Protein AF-A0A959TSQ8-F1 (afdb_monomer_lite)

Secondary structure (DSSP, 8-state):
-EEEEEE--EETTTEEEEEEEEEEE--S-TT--SS-EEEEEEEEEEEEEETTTEEEEEEEEEEEEEE--B-TTT--BS-TTS-SS-SEEEEETTEEEEEEEEEEEEEEE--

pLDDT: mean 85.17, std 13.21, range [53.22, 98.0]

Structure (mmCIF, N/CA/C/O backbone):
data_AF-A0A959TSQ8-F1
#
_entry.id   AF-A0A959TSQ8-F1
#
loop_
_atom_site.group_PDB
_atom_site.id
_atom_site.type_symbol
_atom_site.label_atom_id
_atom_site.label_alt_id
_atom_site.label_comp_id
_atom_site.label_asym_id
_atom_site.label_entity_id
_atom_site.label_seq_id
_atom_site.pdbx_PDB_ins_code
_atom_site.Cartn_x
_atom_site.Cartn_y
_atom_site.Cartn_z
_atom_site.occupancy
_atom_site.B_iso_or_equiv
_atom_site.auth_seq_id
_atom_site.auth_comp_id
_atom_site.auth_asym_id
_atom_site.auth_atom_id
_atom_site.pdbx_PDB_model_num
ATOM 1 N N . PHE A 1 1 ? 4.272 12.169 -8.633 1.00 74.12 1 PHE A N 1
ATOM 2 C CA . PHE A 1 1 ? 2.919 12.655 -8.258 1.00 74.12 1 PHE A CA 1
ATOM 3 C C . PHE A 1 1 ? 2.052 11.472 -7.853 1.00 74.12 1 PHE A C 1
ATOM 5 O O . PHE A 1 1 ? 2.143 10.453 -8.525 1.00 74.12 1 PHE A O 1
ATOM 12 N N . ARG A 1 2 ? 1.235 11.576 -6.791 1.00 85.00 2 ARG A N 1
ATOM 13 C CA . ARG A 1 2 ? 0.340 10.492 -6.340 1.00 85.00 2 ARG A CA 1
ATOM 14 C C . ARG A 1 2 ? -1.123 10.875 -6.552 1.00 85.00 2 ARG A C 1
ATOM 16 O O . ARG A 1 2 ? -1.554 11.931 -6.098 1.00 85.00 2 ARG A O 1
ATOM 23 N N . TYR A 1 3 ? -1.868 9.980 -7.182 1.00 91.25 3 TYR A N 1
ATOM 24 C CA . TYR A 1 3 ? -3.308 10.062 -7.398 1.00 91.25 3 TYR A CA 1
ATOM 25 C C . TYR A 1 3 ? -3.974 8.828 -6.798 1.00 91.25 3 TYR A C 1
ATOM 27 O O . TYR A 1 3 ? -3.354 7.771 -6.688 1.00 91.25 3 TYR A O 1
ATOM 35 N N . GLY A 1 4 ? -5.235 8.936 -6.402 1.00 92.19 4 GLY A N 1
ATOM 36 C CA . GLY A 1 4 ? -5.962 7.776 -5.912 1.00 92.19 4 GLY A CA 1
ATOM 37 C C . GLY A 1 4 ? -7.357 8.098 -5.421 1.00 92.19 4 GLY A C 1
ATOM 38 O O . GLY A 1 4 ? -7.716 9.258 -5.221 1.00 92.19 4 GLY A O 1
ATOM 39 N N . PHE A 1 5 ? -8.124 7.039 -5.218 1.00 95.75 5 PHE A N 1
ATOM 40 C CA . PHE A 1 5 ? -9.438 7.078 -4.601 1.00 95.75 5 PHE A CA 1
ATOM 41 C C . PHE A 1 5 ? -9.557 5.930 -3.605 1.00 95.75 5 PHE A C 1
ATOM 43 O O . PHE A 1 5 ? -8.864 4.917 -3.695 1.00 95.75 5 PHE A O 1
ATOM 50 N N . GLY A 1 6 ? -10.447 6.088 -2.639 1.00 94.88 6 GLY A N 1
ATOM 51 C CA . GLY A 1 6 ? -10.685 5.060 -1.647 1.00 94.88 6 GLY A CA 1
ATOM 52 C C . GLY A 1 6 ? -12.042 5.211 -1.000 1.00 94.88 6 GLY A C 1
ATOM 53 O O . GLY A 1 6 ? -12.682 6.262 -1.082 1.00 94.88 6 GLY A O 1
ATOM 54 N N . VAL A 1 7 ? -12.474 4.133 -0.364 1.00 96.75 7 VAL A N 1
ATOM 55 C CA . VAL A 1 7 ? -13.711 4.077 0.405 1.00 96.75 7 VAL A CA 1
ATOM 56 C C . VAL A 1 7 ? -13.412 3.566 1.803 1.00 96.75 7 VAL A C 1
ATOM 58 O O . VAL A 1 7 ? -12.536 2.724 2.003 1.00 96.75 7 VAL A O 1
ATOM 61 N N . GLU A 1 8 ? -14.167 4.074 2.772 1.00 96.50 8 GLU A N 1
ATOM 62 C CA . GLU A 1 8 ? -14.051 3.667 4.169 1.00 96.50 8 GLU A CA 1
ATOM 63 C C . GLU A 1 8 ? -15.419 3.273 4.747 1.00 96.50 8 GLU A C 1
ATOM 65 O O . GLU A 1 8 ? -16.020 4.022 5.526 1.00 96.50 8 GLU A O 1
ATOM 70 N N . PRO A 1 9 ? -15.985 2.121 4.345 1.00 96.38 9 PRO A N 1
ATOM 71 C CA . PRO A 1 9 ? -17.170 1.590 5.001 1.00 96.38 9 PRO A CA 1
ATOM 72 C C . PRO A 1 9 ? -16.911 1.310 6.488 1.00 96.38 9 PRO A C 1
ATOM 74 O O . PRO A 1 9 ? -15.902 0.721 6.886 1.00 96.38 9 PRO A O 1
ATOM 77 N N . ARG A 1 10 ? -17.875 1.690 7.332 1.00 95.94 10 ARG A N 1
ATOM 78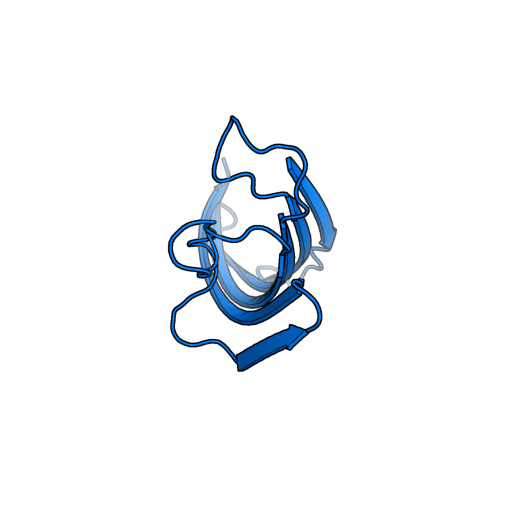 C CA . ARG A 1 10 ? -17.868 1.336 8.755 1.00 95.94 10 ARG A CA 1
ATOM 79 C C . ARG A 1 10 ? -18.285 -0.116 8.948 1.00 95.94 10 ARG A C 1
ATOM 81 O O . ARG A 1 10 ? -19.274 -0.562 8.374 1.00 95.94 10 ARG A O 1
ATOM 88 N N . ILE A 1 11 ? -17.575 -0.814 9.827 1.00 94.25 11 ILE A N 1
ATOM 89 C CA . ILE A 1 11 ? -17.893 -2.173 10.264 1.00 94.25 11 ILE A CA 1
ATOM 90 C C . ILE A 1 11 ? -18.227 -2.116 11.757 1.00 94.25 11 ILE A C 1
ATOM 92 O O . ILE A 1 11 ? -17.357 -2.099 12.630 1.00 94.25 11 ILE A O 1
ATOM 96 N N . GLY A 1 12 ? -19.522 -2.053 12.061 1.00 92.19 12 GLY A N 1
ATOM 97 C CA . GLY A 1 12 ? -20.013 -1.927 13.432 1.00 92.19 12 GLY A CA 1
ATOM 98 C C . GLY A 1 12 ? -19.694 -0.569 14.069 1.00 92.19 12 GLY A C 1
ATOM 99 O O . GLY A 1 12 ? -19.567 0.454 13.397 1.00 92.19 12 GLY A O 1
ATOM 100 N N . ARG A 1 13 ? -19.612 -0.545 15.406 1.00 91.88 13 ARG A N 1
ATOM 101 C CA . ARG A 1 13 ? -19.471 0.702 16.183 1.00 91.88 13 ARG A CA 1
ATOM 102 C C . ARG A 1 13 ? -18.049 1.267 16.176 1.00 91.88 13 ARG A C 1
ATOM 104 O O . ARG A 1 13 ? -17.877 2.481 16.266 1.00 91.88 13 ARG A O 1
ATOM 111 N N . ASN A 1 14 ? -17.054 0.387 16.123 1.00 94.44 14 ASN A N 1
ATOM 112 C CA . ASN A 1 14 ? -15.648 0.730 16.327 1.00 94.44 14 ASN A CA 1
ATOM 113 C C . ASN A 1 14 ? -14.755 0.295 15.160 1.00 94.44 14 ASN A C 1
ATOM 115 O O . ASN A 1 14 ? -13.617 0.742 15.101 1.00 94.44 14 ASN A O 1
ATOM 119 N N . GLY A 1 15 ? -15.238 -0.553 14.251 1.00 96.25 15 GLY A N 1
ATOM 120 C CA . GLY A 1 15 ? -14.470 -1.023 13.106 1.00 96.25 15 GLY A CA 1
ATOM 121 C C . GLY A 1 15 ? -14.714 -0.186 11.855 1.00 96.25 15 GLY A C 1
ATOM 122 O O . GLY A 1 15 ? -15.782 0.406 11.668 1.00 96.25 15 GLY A O 1
ATOM 123 N N . PHE A 1 16 ? -13.728 -0.170 10.974 1.00 96.25 16 PHE A N 1
ATOM 124 C CA . PHE A 1 16 ? -13.836 0.361 9.622 1.00 96.25 16 PHE A CA 1
ATOM 125 C C . PHE A 1 16 ? -12.934 -0.444 8.692 1.00 96.25 16 PHE A C 1
ATOM 127 O O . PHE A 1 16 ? -11.954 -1.048 9.127 1.00 96.25 16 PHE A O 1
ATOM 134 N N . LEU A 1 17 ? -13.285 -0.482 7.416 1.00 97.31 17 LEU A N 1
ATOM 135 C CA . LEU A 1 17 ? -12.467 -1.098 6.383 1.00 97.31 17 LEU A CA 1
ATOM 136 C C . LEU A 1 17 ? -12.080 -0.013 5.399 1.00 97.31 17 LEU A C 1
ATOM 138 O O . LEU A 1 17 ? -12.949 0.633 4.834 1.00 97.31 17 LEU A O 1
ATOM 142 N N . ASN A 1 18 ? -10.787 0.184 5.213 1.00 96.94 18 ASN A N 1
ATOM 143 C CA . ASN A 1 18 ? -10.237 1.134 4.268 1.00 96.94 18 ASN A CA 1
ATOM 144 C C . ASN A 1 18 ? -9.796 0.370 3.017 1.00 96.94 18 ASN A C 1
ATOM 146 O O . ASN A 1 18 ? -8.973 -0.543 3.106 1.00 96.94 18 ASN A O 1
ATOM 150 N N . ILE A 1 19 ? -10.375 0.716 1.871 1.00 97.19 19 ILE A N 1
ATOM 151 C CA . ILE A 1 19 ? -10.006 0.167 0.566 1.00 97.19 19 ILE A CA 1
ATOM 152 C C . ILE A 1 19 ? -9.512 1.337 -0.275 1.00 97.19 19 ILE A C 1
ATOM 154 O O . ILE A 1 19 ? -10.273 2.274 -0.517 1.00 97.19 19 ILE A O 1
ATOM 158 N N . GLU A 1 20 ? -8.256 1.298 -0.709 1.00 96.69 20 GLU A N 1
ATOM 159 C CA . GLU A 1 20 ? -7.621 2.378 -1.470 1.00 96.69 20 GLU A CA 1
ATOM 160 C C . GLU A 1 20 ? -7.042 1.840 -2.784 1.00 96.69 20 GLU A C 1
ATOM 162 O O . GLU A 1 20 ? -6.396 0.794 -2.803 1.00 96.69 20 GLU A O 1
ATOM 167 N N . LEU A 1 21 ? -7.263 2.560 -3.883 1.00 96.81 21 LEU A N 1
ATOM 168 C CA . LEU A 1 21 ? -6.546 2.376 -5.140 1.00 96.81 21 LEU A CA 1
ATOM 169 C C . LEU A 1 21 ? -5.765 3.655 -5.425 1.00 96.81 21 LEU A C 1
ATOM 171 O O . LEU A 1 21 ? -6.343 4.735 -5.558 1.00 96.81 21 LEU A O 1
ATOM 175 N N . THR A 1 22 ? -4.448 3.538 -5.515 1.00 96.06 22 THR A N 1
ATOM 176 C CA . THR A 1 22 ? -3.552 4.668 -5.765 1.00 96.06 22 THR A CA 1
ATOM 177 C C . THR A 1 22 ? -2.615 4.367 -6.921 1.00 96.06 22 THR A C 1
ATOM 179 O O . THR A 1 22 ? -2.218 3.222 -7.105 1.00 96.06 22 THR A O 1
ATOM 182 N N . ALA A 1 23 ? -2.236 5.397 -7.664 1.00 93.06 23 ALA A N 1
ATOM 183 C CA . ALA A 1 23 ? -1.171 5.365 -8.650 1.00 93.06 23 ALA A CA 1
ATOM 184 C C . ALA A 1 23 ? -0.186 6.494 -8.343 1.00 93.06 23 ALA A C 1
ATOM 186 O O . ALA A 1 23 ? -0.583 7.634 -8.085 1.00 93.06 23 ALA A O 1
ATOM 187 N N . GLU A 1 24 ? 1.100 6.187 -8.352 1.00 90.69 24 GLU A N 1
ATOM 188 C CA . GLU A 1 24 ? 2.162 7.134 -8.056 1.00 90.69 24 GLU A CA 1
ATOM 189 C C . GLU A 1 24 ? 3.216 7.105 -9.150 1.00 90.69 24 GLU A C 1
ATOM 191 O O . GLU A 1 24 ? 3.860 6.086 -9.364 1.00 90.69 24 GLU A O 1
A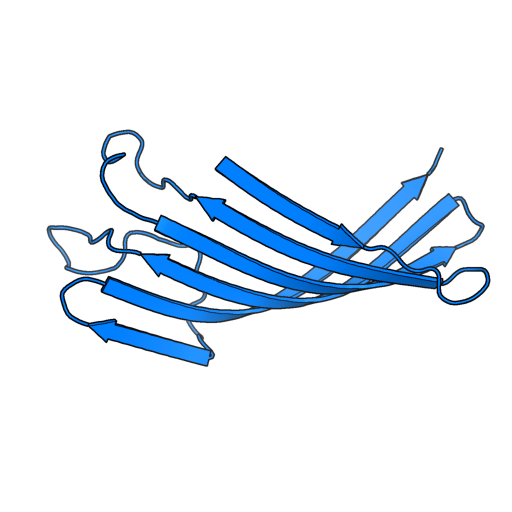TOM 196 N N . GLN A 1 25 ? 3.420 8.241 -9.813 1.00 86.19 25 GLN A N 1
ATOM 197 C CA . GLN A 1 25 ? 4.597 8.435 -10.645 1.00 86.19 25 GLN A CA 1
ATOM 198 C C . GLN A 1 25 ? 5.799 8.707 -9.738 1.00 86.19 25 GLN A C 1
ATOM 200 O O . GLN A 1 25 ? 5.813 9.719 -9.018 1.00 86.19 25 GLN A O 1
ATOM 205 N N . VAL A 1 26 ? 6.778 7.808 -9.787 1.00 80.44 26 VAL A N 1
ATOM 206 C CA . VAL A 1 26 ? 8.024 7.864 -9.022 1.00 80.44 26 VAL A CA 1
ATOM 207 C C . VAL A 1 26 ? 9.124 8.333 -9.966 1.00 80.44 26 VAL A C 1
ATOM 209 O O . VAL A 1 26 ? 9.461 7.622 -10.899 1.00 80.44 26 VAL A O 1
ATOM 212 N N . ASN A 1 27 ? 9.726 9.493 -9.720 1.00 73.88 27 ASN A N 1
ATOM 213 C CA . ASN A 1 27 ? 10.860 9.972 -10.518 1.00 73.88 27 ASN A CA 1
ATOM 214 C C . ASN A 1 27 ? 12.125 9.895 -9.649 1.00 73.88 27 ASN A C 1
ATOM 216 O O . ASN A 1 27 ? 12.300 10.763 -8.793 1.00 73.88 27 ASN A O 1
ATOM 220 N N . PRO A 1 28 ? 12.982 8.864 -9.803 1.00 61.41 28 PRO A N 1
ATOM 221 C CA . PRO A 1 28 ? 14.161 8.693 -8.952 1.00 61.41 28 PRO A CA 1
ATOM 222 C C . PRO A 1 28 ? 15.275 9.701 -9.274 1.00 61.41 28 PRO A C 1
ATOM 224 O O . PRO A 1 28 ? 16.086 10.006 -8.405 1.00 61.41 28 PRO A O 1
ATOM 227 N N . VAL A 1 29 ? 15.309 10.227 -10.507 1.00 64.06 29 VAL A N 1
ATOM 228 C CA . VAL A 1 29 ? 16.360 11.124 -11.009 1.00 64.06 29 VAL A CA 1
ATOM 229 C C . VAL A 1 29 ? 15.723 12.415 -11.548 1.00 64.06 29 VAL A C 1
ATOM 231 O O . VAL A 1 29 ? 14.937 12.336 -12.493 1.00 64.06 29 VAL A O 1
ATOM 234 N N . PRO A 1 30 ? 16.045 13.604 -10.997 1.00 59.62 30 PRO A N 1
ATOM 235 C CA . PRO A 1 30 ? 15.477 14.883 -11.446 1.00 59.62 30 PRO A CA 1
ATOM 236 C C . PRO A 1 30 ? 15.747 15.213 -12.921 1.00 59.62 30 PRO A C 1
ATOM 238 O O . PRO A 1 30 ? 14.978 15.941 -13.538 1.00 59.62 30 PRO 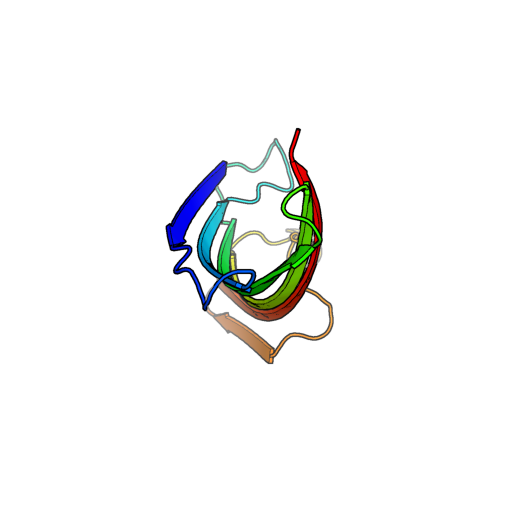A O 1
ATOM 241 N N . GLU A 1 31 ? 16.834 14.679 -13.478 1.00 57.28 31 GLU A N 1
ATOM 242 C CA . GLU A 1 31 ? 17.325 14.967 -14.833 1.00 57.28 31 GLU A CA 1
ATOM 243 C C . GLU A 1 31 ? 16.716 14.058 -15.914 1.00 57.28 31 GLU A C 1
ATOM 245 O O . GLU A 1 31 ? 16.906 14.306 -17.102 1.00 57.28 31 GLU A O 1
ATOM 250 N N . ARG A 1 32 ? 15.965 13.013 -15.531 1.00 57.88 32 ARG A N 1
ATOM 251 C CA . ARG A 1 32 ? 15.386 12.026 -16.458 1.00 57.88 32 ARG A CA 1
ATOM 252 C C . ARG A 1 32 ? 13.876 11.929 -16.251 1.00 57.88 32 ARG A C 1
ATOM 254 O O . ARG A 1 32 ? 13.359 10.982 -15.667 1.00 57.88 32 ARG A O 1
ATOM 261 N N . VAL A 1 33 ? 13.179 12.972 -16.698 1.00 59.00 33 VAL A N 1
ATOM 262 C CA . VAL A 1 33 ? 11.720 13.132 -16.543 1.00 59.00 33 VAL A CA 1
ATOM 263 C C . VAL A 1 33 ? 10.936 12.500 -17.705 1.00 59.00 33 VAL A C 1
ATOM 265 O O . VAL A 1 33 ? 9.717 12.387 -17.629 1.00 59.00 33 VAL A O 1
ATOM 268 N N . ASP A 1 34 ? 11.635 12.055 -18.752 1.00 63.16 34 ASP A N 1
ATOM 269 C CA . ASP A 1 34 ? 11.030 11.590 -20.008 1.00 63.16 34 ASP A CA 1
ATOM 270 C C . ASP A 1 34 ? 10.605 10.109 -19.991 1.00 63.16 34 ASP A C 1
ATOM 272 O O . ASP A 1 34 ? 10.008 9.636 -20.954 1.00 63.16 34 ASP A O 1
ATOM 276 N N . GLY A 1 35 ? 10.907 9.374 -18.913 1.00 68.62 35 GLY A N 1
ATOM 277 C CA . GLY A 1 35 ? 10.563 7.956 -18.756 1.00 68.62 35 GLY A CA 1
ATOM 278 C C . GLY A 1 35 ? 9.279 7.721 -17.959 1.00 68.62 35 GLY A C 1
ATOM 279 O O . GLY A 1 35 ? 8.926 8.487 -17.054 1.00 68.62 35 GLY A O 1
ATOM 280 N N . VAL A 1 36 ? 8.585 6.627 -18.264 1.00 77.69 36 VAL A N 1
ATOM 281 C CA . VAL A 1 36 ? 7.420 6.166 -17.505 1.00 77.69 36 VAL A CA 1
ATOM 282 C C . VAL A 1 36 ? 7.890 5.342 -16.312 1.00 77.69 36 VAL A C 1
ATOM 284 O O . VAL A 1 36 ? 8.545 4.317 -16.458 1.00 77.69 36 VAL A O 1
ATOM 287 N N . ASN A 1 37 ? 7.505 5.760 -15.106 1.00 85.38 37 ASN A N 1
ATOM 288 C CA . ASN A 1 37 ? 7.762 4.998 -13.887 1.00 85.38 37 ASN A CA 1
ATOM 289 C C . ASN A 1 37 ? 6.620 5.182 -12.893 1.00 85.38 37 ASN A C 1
ATOM 291 O O . ASN A 1 37 ? 6.562 6.164 -12.146 1.00 85.38 37 ASN A O 1
ATOM 295 N N . ILE A 1 38 ? 5.665 4.258 -12.940 1.00 88.25 38 ILE A N 1
ATOM 296 C CA . ILE A 1 38 ? 4.397 4.366 -12.223 1.00 88.25 38 ILE A CA 1
ATOM 297 C C . ILE A 1 38 ? 4.213 3.139 -11.341 1.00 88.25 38 ILE A C 1
ATOM 299 O O . ILE A 1 38 ? 4.339 2.004 -11.792 1.00 88.25 38 ILE A O 1
ATOM 303 N N . VAL A 1 39 ? 3.868 3.382 -10.080 1.00 91.81 39 VAL A N 1
ATOM 304 C CA . VAL A 1 39 ? 3.500 2.354 -9.110 1.00 91.81 39 VAL A CA 1
ATOM 305 C C . VAL A 1 39 ? 2.012 2.454 -8.816 1.00 91.81 39 VAL A C 1
ATOM 307 O O . VAL A 1 39 ? 1.550 3.420 -8.207 1.00 91.81 39 VAL A O 1
ATOM 310 N N . GLY A 1 40 ? 1.263 1.443 -9.234 1.00 94.31 40 GLY A N 1
ATOM 311 C CA . GLY A 1 40 ? -0.095 1.185 -8.784 1.00 94.31 40 GLY A CA 1
ATOM 312 C C . GLY A 1 40 ? -0.095 0.460 -7.438 1.00 94.31 40 GLY A C 1
ATOM 313 O O . GLY A 1 40 ? 0.757 -0.381 -7.162 1.00 94.31 40 GLY A O 1
ATOM 314 N N . ARG A 1 41 ? -1.067 0.768 -6.583 1.00 95.81 41 ARG A N 1
ATOM 315 C CA . ARG A 1 41 ? -1.296 0.072 -5.315 1.00 95.81 41 ARG A CA 1
ATOM 316 C C . ARG A 1 41 ? -2.783 -0.065 -5.050 1.00 95.81 41 ARG A C 1
ATOM 318 O O . ARG A 1 41 ? -3.481 0.941 -4.964 1.00 95.81 41 ARG A O 1
ATOM 325 N N . LEU A 1 42 ? -3.227 -1.299 -4.842 1.00 97.44 42 LEU A N 1
ATOM 326 C CA . LEU A 1 42 ? -4.531 -1.640 -4.289 1.00 97.44 42 LEU A CA 1
ATOM 327 C C . LEU A 1 42 ? -4.338 -2.100 -2.844 1.00 97.44 42 LEU A C 1
ATOM 329 O O . LEU A 1 42 ? -3.701 -3.121 -2.596 1.00 97.44 42 LEU A O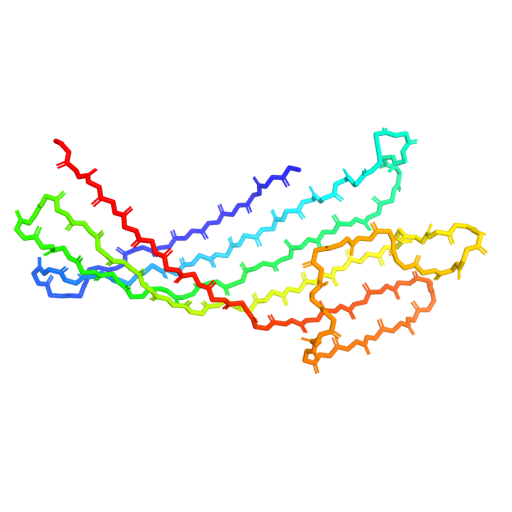 1
ATOM 333 N N . GLY A 1 43 ? -4.867 -1.350 -1.888 1.00 97.44 43 GLY A N 1
ATOM 334 C CA . GLY A 1 43 ? -4.744 -1.623 -0.462 1.00 97.44 43 GLY A CA 1
ATOM 335 C C . GLY A 1 43 ? -6.079 -1.957 0.190 1.00 97.44 43 GLY A C 1
ATOM 336 O O . GLY A 1 43 ? -7.100 -1.351 -0.131 1.00 97.44 43 GLY A O 1
ATOM 337 N N . VAL A 1 44 ? -6.059 -2.905 1.128 1.00 97.81 44 VAL A N 1
ATOM 338 C CA . VAL A 1 44 ? -7.208 -3.267 1.966 1.00 97.81 44 VAL A CA 1
ATOM 339 C C . VAL A 1 44 ? -6.742 -3.341 3.416 1.00 97.81 44 VAL A C 1
ATOM 341 O O . VAL A 1 44 ? -5.912 -4.181 3.769 1.00 97.81 44 VAL A O 1
ATOM 344 N N . PHE A 1 45 ? -7.285 -2.470 4.266 1.00 97.75 45 PHE A N 1
ATOM 345 C CA . PHE A 1 45 ? -6.848 -2.303 5.650 1.00 97.75 45 PHE A CA 1
ATOM 346 C C . PHE A 1 45 ? -8.028 -2.309 6.603 1.00 97.75 45 PHE A C 1
ATOM 348 O O . PHE A 1 45 ? -8.941 -1.492 6.494 1.00 97.75 45 PHE A O 1
ATOM 355 N N . PHE A 1 46 ? -7.987 -3.207 7.577 1.00 97.69 46 PHE A N 1
ATOM 356 C CA . PHE A 1 46 ? -8.939 -3.186 8.671 1.00 97.69 46 PHE A CA 1
ATOM 357 C C . PHE A 1 46 ? -8.470 -2.200 9.735 1.00 97.69 46 PHE A C 1
ATOM 359 O O . PHE A 1 46 ? -7.300 -2.200 10.121 1.00 97.69 46 PHE A O 1
ATOM 366 N N . GLY A 1 47 ? -9.392 -1.375 10.215 1.00 96.94 47 GLY A N 1
ATOM 367 C CA . GLY A 1 47 ? -9.163 -0.395 11.257 1.00 96.94 47 GLY A CA 1
ATOM 368 C C . GLY A 1 47 ? -10.106 -0.562 12.441 1.00 96.94 47 GLY A C 1
ATOM 369 O O . GLY A 1 47 ? -11.258 -0.970 12.296 1.00 96.94 47 GLY A O 1
ATOM 370 N N . TYR A 1 48 ? -9.616 -0.216 13.628 1.00 96.50 48 TYR A N 1
ATOM 371 C CA . TYR A 1 48 ? -10.354 -0.260 14.879 1.00 96.50 48 TYR A CA 1
ATOM 372 C C . TYR A 1 48 ? -10.123 1.009 15.702 1.00 96.50 48 TYR A C 1
ATOM 374 O O . TYR A 1 48 ? -8.988 1.420 15.949 1.00 96.50 48 TYR A O 1
ATOM 382 N N . ALA A 1 49 ? -11.213 1.624 16.151 1.00 95.31 49 ALA A N 1
ATOM 383 C CA . ALA A 1 49 ? -11.215 2.816 16.979 1.00 95.31 49 ALA A CA 1
ATOM 384 C C . ALA A 1 49 ? -11.323 2.455 18.470 1.00 95.31 49 ALA A C 1
ATOM 386 O O . ALA A 1 49 ? -12.368 2.000 18.950 1.00 95.31 49 ALA A O 1
ATOM 387 N N . ILE A 1 50 ? -10.266 2.726 19.232 1.00 94.62 50 ILE A N 1
ATOM 388 C CA . ILE A 1 50 ? -10.199 2.545 20.684 1.00 94.62 50 ILE A CA 1
ATOM 389 C C . ILE A 1 50 ? -10.633 3.848 21.361 1.00 94.62 50 ILE A C 1
ATOM 391 O O . ILE A 1 50 ? -10.103 4.928 21.089 1.00 94.62 50 ILE A O 1
ATOM 395 N N . ALA A 1 51 ? -11.645 3.754 22.229 1.00 90.25 51 ALA A N 1
ATOM 396 C CA . ALA A 1 51 ? -12.210 4.885 22.974 1.00 90.25 51 ALA A CA 1
ATOM 397 C C . ALA A 1 51 ? -12.604 6.102 22.103 1.00 90.25 51 ALA A C 1
ATOM 399 O O . ALA A 1 51 ? -12.671 7.222 22.600 1.00 90.25 51 ALA A O 1
ATOM 400 N N . ARG A 1 52 ? -12.859 5.895 20.798 1.00 85.25 52 ARG A N 1
ATOM 401 C CA . ARG A 1 52 ? -13.149 6.945 19.794 1.00 85.25 52 ARG A CA 1
ATOM 402 C C . ARG A 1 52 ? -12.060 8.022 19.635 1.00 85.25 52 ARG A C 1
ATOM 404 O O . ARG A 1 52 ? -12.301 9.006 18.944 1.00 85.25 52 ARG A O 1
ATOM 411 N N . ARG A 1 53 ? -10.889 7.832 20.244 1.00 91.44 53 ARG A N 1
ATOM 412 C CA . ARG A 1 53 ? -9.759 8.777 20.229 1.00 91.44 53 ARG A CA 1
ATOM 413 C C . ARG A 1 53 ? -8.524 8.208 19.557 1.00 91.44 53 ARG A C 1
ATOM 415 O O . ARG A 1 53 ? -7.752 8.960 18.984 1.00 91.44 53 ARG A O 1
ATOM 422 N N . PHE A 1 54 ? -8.348 6.894 19.604 1.00 95.31 54 PHE A N 1
ATOM 423 C CA . PHE A 1 54 ? -7.214 6.224 18.987 1.00 95.31 54 PHE A CA 1
ATOM 424 C C . PHE A 1 54 ? -7.714 5.327 17.871 1.00 95.31 54 PHE A C 1
ATOM 426 O O . PHE A 1 54 ? -8.747 4.674 18.021 1.00 95.31 54 PHE A O 1
ATOM 433 N N . THR A 1 55 ? -6.990 5.280 16.768 1.00 95.19 55 THR A N 1
ATOM 434 C CA . THR A 1 55 ? -7.244 4.351 15.673 1.00 95.19 55 THR A CA 1
ATOM 435 C C . THR A 1 55 ? -6.020 3.481 15.471 1.00 95.19 55 THR A C 1
ATOM 437 O O . THR A 1 55 ? -4.892 3.963 15.473 1.00 95.19 55 THR A O 1
ATOM 440 N N . LEU A 1 56 ? -6.244 2.185 15.310 1.00 96.56 56 LEU A N 1
ATOM 441 C CA . LEU A 1 56 ? -5.238 1.240 14.846 1.00 96.56 56 LEU A CA 1
ATOM 442 C C . LEU A 1 56 ? -5.737 0.653 13.540 1.00 96.56 56 LEU A C 1
ATOM 444 O O . LEU A 1 56 ? -6.924 0.362 13.426 1.00 96.56 56 LEU A O 1
ATOM 448 N N . SER A 1 57 ? -4.859 0.475 12.566 1.00 96.62 57 SER A N 1
ATOM 449 C CA . SER A 1 57 ? -5.196 -0.205 11.323 1.00 96.62 57 SER A CA 1
ATOM 450 C C . SER A 1 57 ? -4.050 -1.071 10.839 1.00 96.62 57 SER A C 1
ATOM 452 O O . SER A 1 57 ? -2.880 -0.748 11.054 1.00 96.62 57 SER A O 1
ATOM 454 N N . ALA A 1 58 ? -4.398 -2.177 10.199 1.00 98.00 58 ALA A N 1
ATOM 455 C CA . ALA A 1 58 ? -3.448 -3.082 9.586 1.00 98.00 58 ALA A CA 1
ATOM 456 C C . ALA A 1 58 ? -4.057 -3.725 8.342 1.00 98.00 58 ALA A C 1
ATOM 458 O O . ALA A 1 58 ? -5.269 -3.939 8.263 1.00 98.00 58 ALA A O 1
ATOM 459 N N . GLY A 1 59 ? -3.216 -4.044 7.367 1.00 97.19 59 GLY A N 1
ATOM 460 C CA . GLY A 1 59 ? -3.670 -4.733 6.171 1.00 97.19 59 GLY A CA 1
ATOM 461 C C . GLY A 1 59 ? -2.606 -4.893 5.109 1.00 97.19 59 GLY A C 1
ATOM 462 O O . GLY A 1 59 ? -1.463 -4.454 5.266 1.00 97.19 59 GLY A O 1
ATOM 463 N N . ALA A 1 60 ? -3.017 -5.548 4.034 1.00 97.31 60 ALA A N 1
ATOM 464 C CA . ALA A 1 60 ? -2.172 -5.860 2.902 1.00 97.31 60 ALA A CA 1
ATOM 465 C C . ALA A 1 60 ? -2.429 -4.888 1.748 1.00 97.31 60 ALA A C 1
ATOM 467 O O . ALA A 1 60 ? -3.467 -4.230 1.653 1.00 97.31 60 ALA A O 1
ATOM 468 N N . SER A 1 61 ? -1.466 -4.835 0.843 1.00 96.25 61 SER A N 1
ATOM 469 C CA . SER A 1 61 ? -1.567 -4.129 -0.421 1.00 96.25 61 SER A CA 1
ATOM 470 C C . SER A 1 61 ? -0.968 -4.974 -1.528 1.00 96.25 61 SER A C 1
ATOM 472 O O . SER A 1 61 ? 0.085 -5.580 -1.339 1.00 96.25 61 SER A O 1
ATOM 474 N N . LEU A 1 62 ? -1.623 -5.000 -2.679 1.00 96.44 62 LEU A N 1
ATOM 475 C CA . LEU A 1 62 ? -1.023 -5.449 -3.921 1.00 96.44 62 LEU A CA 1
ATOM 476 C C . LEU A 1 62 ? -0.431 -4.226 -4.612 1.00 96.44 62 LEU A C 1
ATOM 478 O O . LEU A 1 62 ? -1.121 -3.225 -4.804 1.00 96.44 62 LEU A O 1
ATOM 482 N N . ASN A 1 63 ? 0.848 -4.298 -4.940 1.00 94.88 63 ASN A N 1
ATOM 483 C CA . ASN A 1 63 ? 1.583 -3.234 -5.600 1.00 94.88 63 ASN A CA 1
ATOM 484 C C . ASN A 1 63 ? 2.003 -3.726 -6.973 1.00 94.88 63 ASN A C 1
ATOM 486 O O . ASN A 1 63 ? 2.342 -4.902 -7.117 1.00 94.88 63 ASN A O 1
ATOM 490 N N . ASP A 1 64 ? 1.996 -2.818 -7.936 1.00 93.38 64 ASP A N 1
ATOM 491 C CA . ASP A 1 64 ? 2.375 -3.100 -9.305 1.00 93.38 64 ASP A CA 1
ATOM 492 C C . ASP A 1 64 ? 3.194 -1.943 -9.878 1.00 93.38 64 ASP A C 1
ATOM 494 O O . ASP A 1 64 ? 2.755 -0.795 -9.850 1.00 93.38 64 ASP A O 1
ATOM 498 N N . LEU A 1 65 ? 4.399 -2.234 -10.352 1.00 90.62 65 LEU A N 1
ATOM 499 C CA . LEU A 1 65 ? 5.323 -1.276 -10.948 1.00 90.62 65 LEU A CA 1
ATOM 500 C C . LEU A 1 65 ? 5.356 -1.490 -12.454 1.00 90.62 65 LEU A C 1
ATOM 502 O O . LEU A 1 65 ? 5.676 -2.586 -12.910 1.00 90.62 65 LEU A O 1
ATOM 506 N N . PHE A 1 66 ? 5.129 -0.412 -13.196 1.00 89.44 66 PHE A N 1
ATOM 507 C CA . PHE A 1 66 ? 5.318 -0.349 -14.637 1.00 89.44 66 PHE A CA 1
ATOM 508 C C . PHE A 1 66 ? 6.368 0.719 -14.954 1.00 89.44 66 PHE A C 1
ATOM 510 O O . PHE A 1 66 ? 6.189 1.892 -14.602 1.00 89.44 66 PHE A O 1
ATOM 517 N N . SER A 1 67 ? 7.489 0.302 -15.545 1.00 85.94 67 SER A N 1
ATOM 518 C CA . SER A 1 67 ? 8.674 1.149 -15.699 1.00 85.94 67 SER A CA 1
ATOM 519 C C 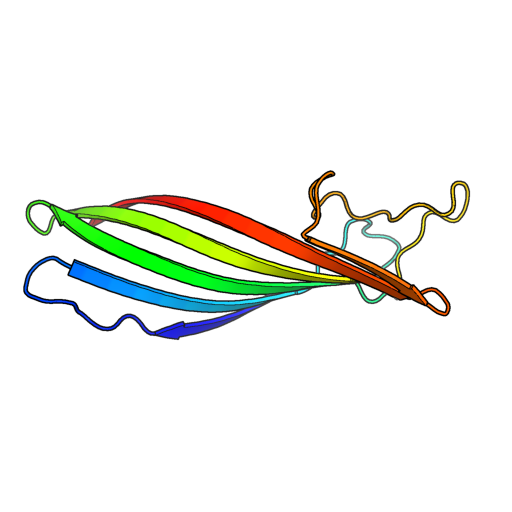. SER A 1 67 ? 9.432 0.886 -16.997 1.00 85.94 67 SER A C 1
ATOM 521 O O . SER A 1 67 ? 9.623 -0.272 -17.359 1.00 85.94 67 SER A O 1
ATOM 523 N N . ASP A 1 68 ? 9.924 1.933 -17.653 1.00 80.75 68 ASP A N 1
ATOM 524 C CA . ASP A 1 68 ? 10.902 1.859 -18.756 1.00 80.75 68 ASP A CA 1
ATOM 525 C C . ASP A 1 68 ? 12.297 2.395 -18.353 1.00 80.75 68 ASP A C 1
ATOM 527 O O . ASP A 1 68 ? 13.250 2.363 -19.137 1.00 80.75 68 ASP A O 1
ATOM 531 N N . LEU A 1 69 ? 12.444 2.871 -17.109 1.00 72.38 69 LEU A N 1
ATOM 532 C CA . LEU A 1 69 ? 13.651 3.541 -16.627 1.00 72.38 69 LEU A CA 1
ATOM 533 C C . LEU A 1 69 ? 14.774 2.547 -16.310 1.00 72.38 69 LEU A C 1
ATOM 535 O O . LEU A 1 69 ? 14.853 1.991 -15.210 1.00 72.38 69 LEU A O 1
ATOM 539 N N . LYS A 1 70 ? 15.701 2.401 -17.258 1.00 67.31 70 LYS A N 1
ATOM 540 C CA . LYS A 1 70 ? 16.935 1.619 -17.104 1.00 67.31 70 LYS A CA 1
ATOM 541 C C . LYS A 1 70 ? 18.155 2.475 -16.787 1.00 67.31 70 LYS A C 1
ATOM 543 O O . LYS A 1 70 ? 18.309 3.595 -17.292 1.00 67.31 70 LYS A O 1
ATOM 548 N N . ASP A 1 71 ? 19.059 1.888 -16.021 1.00 60.22 71 ASP A N 1
ATOM 549 C CA . ASP A 1 71 ? 20.450 2.294 -15.945 1.00 60.22 71 ASP A CA 1
ATOM 550 C C . ASP A 1 71 ? 21.140 2.033 -17.297 1.00 60.22 71 ASP A C 1
ATOM 552 O O . ASP A 1 71 ? 21.127 0.899 -17.781 1.00 60.22 71 ASP A O 1
ATOM 556 N N . PRO A 1 72 ? 21.676 3.072 -17.967 1.00 54.53 72 PRO A N 1
ATOM 557 C CA . PRO A 1 72 ? 22.298 2.933 -19.278 1.00 54.53 72 PRO A CA 1
ATOM 558 C C . PRO A 1 72 ? 23.658 2.218 -19.233 1.00 54.53 72 PRO A C 1
ATOM 560 O O . PRO A 1 72 ? 24.129 1.793 -20.286 1.00 54.53 72 PRO A O 1
ATOM 563 N N . GLU A 1 73 ? 24.281 2.074 -18.061 1.00 53.22 73 GLU A N 1
ATOM 564 C CA . GLU A 1 73 ? 25.571 1.399 -17.881 1.00 53.22 73 GLU A CA 1
ATOM 565 C C . GLU A 1 73 ? 25.402 -0.059 -17.435 1.00 53.22 73 GLU A C 1
ATOM 567 O O . GLU A 1 73 ? 26.129 -0.934 -17.907 1.00 53.22 73 GLU A O 1
ATOM 572 N N . THR A 1 74 ? 24.437 -0.344 -16.556 1.00 57.44 74 THR A N 1
ATOM 573 C CA . THR A 1 74 ? 24.246 -1.694 -15.985 1.00 57.44 74 THR A CA 1
ATOM 574 C C . THR A 1 74 ? 23.058 -2.456 -16.576 1.00 57.44 74 THR A C 1
ATOM 576 O O . THR A 1 74 ? 22.983 -3.678 -16.454 1.00 57.44 74 THR A O 1
ATOM 579 N N . GLY A 1 75 ? 22.123 -1.762 -17.233 1.00 57.47 75 GLY A N 1
ATOM 580 C CA . GLY A 1 75 ? 20.878 -2.345 -17.743 1.00 57.47 75 GLY A CA 1
ATOM 581 C C . GLY A 1 75 ? 19.858 -2.706 -16.653 1.00 57.47 75 GLY A C 1
ATOM 582 O O . GLY A 1 75 ? 18.798 -3.248 -16.978 1.00 57.47 75 GLY A O 1
ATOM 583 N N . GLU A 1 76 ? 20.155 -2.418 -15.381 1.00 60.97 76 GLU A N 1
ATOM 584 C CA . GLU A 1 76 ? 19.256 -2.645 -14.249 1.00 60.97 76 GLU A CA 1
ATOM 585 C C . GLU A 1 76 ? 18.203 -1.530 -14.128 1.00 60.97 76 GLU A C 1
ATOM 587 O O . GLU A 1 76 ? 18.337 -0.441 -14.681 1.00 60.97 76 GLU A O 1
ATOM 592 N N . LEU A 1 77 ? 17.112 -1.793 -13.406 1.00 60.75 77 LEU A N 1
ATOM 593 C CA . LEU A 1 77 ? 16.103 -0.771 -13.115 1.00 60.75 77 LEU A CA 1
ATOM 594 C C . LEU A 1 77 ? 16.633 0.244 -12.103 1.00 60.75 77 LEU A C 1
ATOM 596 O O . LEU A 1 77 ? 17.048 -0.136 -11.011 1.00 60.75 77 LEU A O 1
ATOM 600 N N . TYR A 1 78 ? 16.462 1.537 -12.384 1.00 59.97 78 TYR A N 1
ATOM 601 C CA . TYR A 1 78 ? 16.798 2.610 -11.433 1.00 59.97 78 TYR A CA 1
ATOM 602 C C . TYR A 1 78 ? 15.865 2.704 -10.215 1.00 59.97 78 TYR A C 1
ATOM 604 O O . TYR A 1 78 ? 16.044 3.577 -9.368 1.00 59.97 78 TYR A O 1
ATOM 612 N N . THR A 1 79 ? 14.831 1.866 -10.123 1.00 60.56 79 THR A N 1
ATOM 613 C CA . THR A 1 79 ? 13.732 2.080 -9.177 1.00 60.56 79 THR A CA 1
ATOM 614 C C . THR A 1 79 ? 13.885 1.202 -7.928 1.00 60.56 79 THR A C 1
ATOM 616 O O . THR A 1 79 ? 13.547 0.019 -7.986 1.00 60.56 79 THR A O 1
ATOM 619 N N . PRO A 1 80 ? 14.278 1.760 -6.761 1.00 64.50 80 PRO A N 1
ATOM 620 C CA . PRO A 1 80 ? 14.432 1.010 -5.507 1.00 64.50 80 PRO A CA 1
ATOM 621 C C . PRO A 1 80 ? 13.092 0.691 -4.815 1.00 64.50 80 PRO A C 1
ATOM 623 O O . PRO A 1 80 ? 13.060 0.355 -3.635 1.00 64.50 80 PRO A O 1
ATOM 626 N N . VAL A 1 81 ? 11.961 0.867 -5.508 1.00 71.00 81 VAL A N 1
ATOM 627 C CA . VAL A 1 81 ? 10.622 0.775 -4.905 1.00 71.00 81 VAL A CA 1
ATOM 628 C C . VAL A 1 81 ? 10.135 -0.668 -4.807 1.00 71.00 81 VAL A C 1
ATOM 630 O O . VAL A 1 81 ? 9.427 -1.008 -3.858 1.00 71.00 81 VAL A O 1
ATOM 633 N N . ALA A 1 82 ? 10.503 -1.517 -5.769 1.00 77.75 82 ALA A N 1
ATOM 634 C CA . ALA A 1 82 ? 10.164 -2.932 -5.718 1.00 77.75 82 ALA A CA 1
ATOM 635 C C . ALA A 1 82 ? 11.125 -3.669 -4.762 1.00 77.75 82 ALA A C 1
ATOM 637 O O . ALA A 1 82 ? 12.337 -3.444 -4.823 1.00 77.75 82 ALA A O 1
ATOM 638 N N . PRO A 1 83 ? 10.622 -4.556 -3.885 1.00 81.00 83 PRO A N 1
ATOM 639 C CA . PRO A 1 83 ? 11.474 -5.390 -3.046 1.00 81.00 83 PRO A CA 1
ATOM 640 C C . PRO A 1 83 ? 12.247 -6.414 -3.892 1.00 81.00 83 PRO A C 1
ATOM 642 O O . PRO A 1 83 ? 11.900 -6.695 -5.040 1.00 81.00 83 PRO A O 1
ATOM 645 N N . SER A 1 84 ? 13.278 -7.033 -3.315 1.00 76.88 84 SER A N 1
ATOM 646 C CA . SER A 1 84 ? 14.046 -8.083 -4.003 1.00 76.88 84 SER A CA 1
ATOM 647 C C . SER A 1 84 ? 13.202 -9.329 -4.308 1.00 76.88 84 SER A C 1
ATOM 649 O O . SER A 1 84 ? 13.420 -9.988 -5.326 1.00 76.88 84 SER A O 1
ATOM 651 N N . ASN A 1 85 ? 12.209 -9.622 -3.463 1.00 77.31 85 ASN A N 1
ATOM 652 C CA . ASN A 1 85 ? 11.254 -10.717 -3.600 1.00 77.31 85 ASN A CA 1
ATOM 653 C C . ASN A 1 85 ? 9.901 -10.222 -4.142 1.00 77.31 85 ASN A C 1
ATOM 655 O O . ASN A 1 85 ? 9.014 -9.810 -3.394 1.00 77.31 85 ASN A O 1
ATOM 659 N N . VAL A 1 86 ? 9.733 -10.299 -5.459 1.00 89.19 86 VAL A N 1
ATOM 660 C CA . VAL A 1 86 ? 8.476 -9.971 -6.148 1.00 89.19 86 VAL A CA 1
ATOM 661 C C . VAL A 1 86 ? 7.664 -11.231 -6.446 1.00 89.19 86 VAL A C 1
ATOM 663 O O . VAL A 1 86 ? 8.222 -12.317 -6.591 1.00 89.19 86 VAL A O 1
ATOM 666 N N . LEU A 1 87 ? 6.341 -11.091 -6.527 1.00 90.06 87 LEU A N 1
ATOM 667 C CA . LEU A 1 87 ? 5.436 -12.168 -6.934 1.00 90.06 87 LEU A CA 1
ATOM 668 C C . LEU A 1 87 ? 5.591 -12.496 -8.418 1.00 90.06 87 LEU A C 1
ATOM 670 O O . LEU A 1 87 ? 5.559 -13.663 -8.802 1.00 90.06 87 LEU A O 1
ATOM 674 N N . TRP A 1 88 ? 5.747 -11.465 -9.246 1.00 86.75 88 TRP A N 1
ATOM 675 C CA . TRP A 1 88 ? 6.045 -11.620 -10.662 1.00 86.75 88 TRP A CA 1
ATOM 676 C C . TRP A 1 88 ? 7.017 -10.545 -11.126 1.00 86.75 88 TRP A C 1
ATOM 678 O O . TRP A 1 88 ? 7.061 -9.434 -10.590 1.00 86.75 88 TRP A O 1
ATOM 688 N N . ARG A 1 89 ? 7.795 -10.912 -12.141 1.00 86.38 89 ARG A N 1
ATOM 689 C CA . ARG A 1 89 ? 8.698 -10.031 -12.869 1.00 86.38 89 ARG A CA 1
ATOM 690 C C . ARG A 1 89 ? 8.610 -10.387 -14.341 1.00 86.38 89 ARG A C 1
ATOM 692 O O . ARG A 1 89 ? 8.863 -11.534 -14.704 1.00 86.38 89 ARG A O 1
ATOM 699 N N . GLN A 1 90 ? 8.265 -9.410 -15.163 1.00 84.56 90 GLN A N 1
ATOM 700 C CA . GLN A 1 90 ? 8.281 -9.525 -16.615 1.00 84.56 90 GLN A CA 1
ATOM 701 C C . GLN A 1 90 ? 9.124 -8.393 -17.187 1.00 84.56 90 GLN A C 1
ATOM 703 O O . GLN A 1 90 ? 9.110 -7.270 -16.678 1.00 84.56 90 GLN A O 1
ATOM 708 N N . VAL A 1 91 ? 9.905 -8.726 -18.210 1.00 80.31 91 VAL A N 1
ATOM 709 C CA . VAL A 1 91 ? 10.725 -7.773 -18.949 1.00 80.31 91 VAL A CA 1
ATOM 710 C C . VAL A 1 91 ? 10.509 -8.053 -20.426 1.00 80.31 91 VAL A C 1
ATOM 712 O O . VAL A 1 91 ? 10.867 -9.133 -20.893 1.00 80.31 91 VAL A O 1
ATOM 715 N N . GLU A 1 92 ? 9.909 -7.105 -21.136 1.00 77.62 92 GLU A N 1
ATOM 716 C CA . GLU A 1 92 ? 9.561 -7.238 -22.554 1.00 77.62 92 GLU A CA 1
ATOM 717 C C . GLU A 1 92 ? 9.806 -5.901 -23.256 1.00 77.62 92 GLU A C 1
ATOM 719 O O . GLU A 1 92 ? 9.392 -4.858 -22.761 1.00 77.62 92 GLU A O 1
ATOM 724 N N . ASP A 1 93 ? 10.552 -5.912 -24.363 1.00 76.12 93 ASP A N 1
ATOM 725 C CA . ASP A 1 93 ? 10.809 -4.739 -25.217 1.00 76.12 93 ASP A CA 1
ATOM 726 C C . ASP A 1 93 ? 11.239 -3.450 -24.487 1.00 76.12 93 ASP A C 1
ATOM 728 O O . ASP A 1 93 ? 10.929 -2.334 -24.897 1.00 76.12 93 ASP A O 1
ATOM 732 N N . GLY A 1 94 ? 11.987 -3.587 -23.389 1.00 74.00 94 GLY A N 1
ATOM 733 C CA . GLY A 1 94 ? 12.460 -2.449 -22.593 1.00 74.00 94 GLY A CA 1
ATOM 734 C C . GLY A 1 94 ? 11.548 -2.043 -21.439 1.00 74.00 94 GLY A C 1
ATOM 735 O O . GLY A 1 94 ? 12.010 -1.330 -20.549 1.00 74.00 94 GLY A O 1
ATOM 736 N N 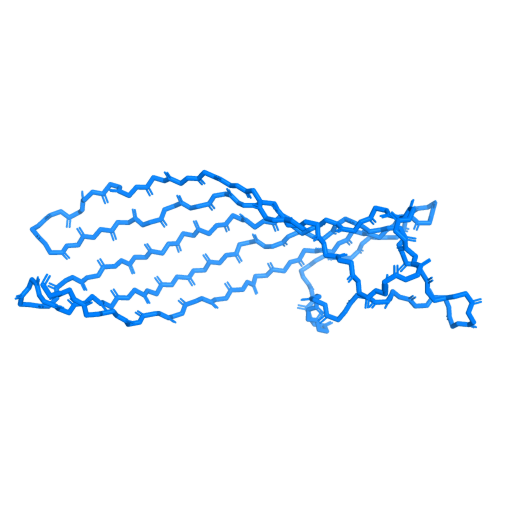. TRP A 1 95 ? 10.328 -2.568 -21.396 1.00 79.75 95 TRP A N 1
ATOM 737 C CA . TRP A 1 95 ? 9.410 -2.424 -20.279 1.00 79.75 95 TRP A CA 1
ATOM 738 C C . TRP A 1 95 ? 9.718 -3.417 -19.174 1.00 79.75 95 TRP A C 1
ATOM 740 O O . TRP A 1 95 ? 10.055 -4.578 -19.410 1.00 79.75 95 TRP A O 1
ATOM 750 N N . HIS A 1 96 ? 9.542 -2.953 -17.949 1.00 83.62 96 HIS A N 1
ATOM 751 C CA . HIS A 1 96 ? 9.624 -3.747 -16.747 1.00 83.62 96 HIS A CA 1
ATOM 752 C C . HIS A 1 96 ? 8.311 -3.687 -15.989 1.00 83.62 96 HIS A C 1
ATOM 754 O O . HIS A 1 96 ? 7.813 -2.613 -15.640 1.00 83.62 96 HIS A O 1
ATOM 760 N N . HIS A 1 97 ? 7.811 -4.871 -15.666 1.00 88.81 97 HIS A N 1
ATOM 761 C CA . HIS A 1 97 ? 6.602 -5.066 -14.891 1.00 88.81 97 HIS A CA 1
ATOM 762 C C . HIS A 1 97 ? 6.921 -5.906 -13.661 1.00 88.81 97 HIS A C 1
ATOM 764 O O . HIS A 1 97 ? 7.489 -6.998 -13.774 1.00 88.81 97 HIS A O 1
ATOM 770 N N . GLN A 1 98 ? 6.618 -5.383 -12.475 1.00 90.88 98 GLN A N 1
ATOM 771 C CA . GLN A 1 98 ? 6.888 -6.075 -11.216 1.00 90.88 98 GLN A CA 1
ATOM 772 C C . GLN A 1 98 ? 5.734 -5.920 -10.244 1.00 90.88 98 GLN A C 1
ATOM 774 O O . GLN A 1 98 ? 5.373 -4.800 -9.900 1.00 90.88 98 GLN A O 1
ATOM 779 N N . GLY A 1 99 ? 5.253 -7.037 -9.706 1.00 92.94 99 GLY A N 1
ATOM 780 C CA . GLY A 1 99 ? 4.214 -7.027 -8.686 1.00 92.94 99 GLY A CA 1
ATOM 781 C C . GLY A 1 99 ? 4.642 -7.645 -7.375 1.00 92.94 99 GLY A C 1
ATOM 782 O O . GLY A 1 99 ? 5.370 -8.638 -7.351 1.00 92.94 99 GLY A O 1
ATOM 783 N N . TRP A 1 100 ? 4.174 -7.087 -6.262 1.00 95.12 100 TRP A N 1
ATOM 784 C CA . TRP A 1 100 ? 4.481 -7.602 -4.927 1.00 95.12 100 TRP A CA 1
ATOM 785 C C . TRP A 1 100 ? 3.379 -7.306 -3.912 1.00 95.12 100 TRP A C 1
ATOM 787 O O . TRP A 1 100 ? 2.583 -6.376 -4.057 1.00 95.12 100 TRP A O 1
ATOM 797 N N . VAL A 1 101 ? 3.369 -8.084 -2.830 1.00 95.19 101 VAL A N 1
ATOM 798 C CA . VAL A 1 101 ? 2.513 -7.817 -1.671 1.00 95.19 101 VAL A CA 1
ATOM 799 C C . VAL A 1 101 ? 3.271 -6.945 -0.680 1.00 95.19 101 VAL A C 1
ATOM 801 O O . VAL A 1 101 ? 4.386 -7.269 -0.277 1.00 95.19 101 VAL A O 1
ATOM 804 N N . GLY A 1 102 ? 2.654 -5.844 -0.273 1.00 93.31 102 GLY A N 1
ATOM 805 C CA . GLY A 1 102 ? 3.100 -5.003 0.830 1.00 93.31 102 GLY A CA 1
ATOM 806 C C . GLY A 1 102 ? 2.150 -5.106 2.016 1.00 93.31 102 GLY A C 1
ATOM 807 O O . GLY A 1 102 ? 0.997 -5.506 1.870 1.00 93.31 102 GLY A O 1
ATOM 808 N N . TRP A 1 103 ? 2.610 -4.673 3.182 1.00 94.31 103 TRP A N 1
ATOM 809 C CA . TRP A 1 103 ? 1.803 -4.598 4.397 1.00 94.31 103 TRP A CA 1
ATOM 810 C C . TRP A 1 103 ? 1.910 -3.198 4.993 1.00 94.31 103 TRP A C 1
ATOM 812 O O . TRP A 1 103 ? 2.967 -2.571 4.925 1.00 94.31 103 TRP A O 1
ATOM 822 N N . ARG A 1 104 ? 0.820 -2.704 5.582 1.00 94.56 104 ARG A N 1
ATOM 823 C CA . ARG A 1 104 ? 0.789 -1.427 6.306 1.00 94.56 104 ARG A CA 1
ATOM 824 C C . ARG A 1 104 ? 0.218 -1.662 7.690 1.00 94.56 104 ARG A C 1
ATOM 826 O O . ARG A 1 104 ? -0.826 -2.295 7.822 1.00 94.56 104 ARG A O 1
ATOM 833 N N . VAL A 1 105 ? 0.873 -1.090 8.692 1.00 95.81 105 VAL A N 1
ATOM 834 C CA . VAL A 1 105 ? 0.334 -0.916 10.041 1.00 95.81 105 VAL A CA 1
ATOM 835 C C . VAL A 1 105 ? 0.371 0.575 10.343 1.00 95.81 105 VAL A C 1
ATOM 837 O O . VAL A 1 105 ? 1.382 1.226 10.086 1.00 95.81 105 VAL A O 1
ATOM 840 N N . ALA A 1 106 ? -0.727 1.125 10.847 1.00 93.94 106 ALA A N 1
ATOM 841 C CA . ALA A 1 106 ? -0.812 2.535 11.200 1.00 93.94 106 ALA A CA 1
ATOM 842 C C . ALA A 1 106 ? -1.556 2.727 12.522 1.00 93.94 106 ALA A C 1
ATOM 844 O O . ALA A 1 106 ? -2.545 2.047 12.801 1.00 93.94 106 ALA A O 1
ATOM 845 N N . ALA A 1 107 ? -1.085 3.690 13.308 1.00 95.19 107 ALA A N 1
ATOM 846 C CA . ALA A 1 107 ? -1.733 4.168 14.517 1.00 95.19 107 ALA A CA 1
ATOM 847 C C . ALA A 1 107 ? -2.019 5.666 14.370 1.00 95.19 107 ALA A C 1
ATOM 849 O O . ALA A 1 107 ? -1.185 6.407 13.851 1.00 95.19 107 ALA A O 1
ATOM 850 N N . GLY A 1 108 ? -3.192 6.106 14.815 1.00 93.12 108 GLY A N 1
ATOM 851 C CA . GLY A 1 108 ? -3.632 7.492 14.727 1.00 93.12 108 GLY A CA 1
ATOM 852 C C . GLY A 1 108 ? -4.291 7.968 16.014 1.00 93.12 108 GLY A C 1
ATOM 853 O O . GLY A 1 108 ? -4.851 7.181 16.781 1.00 93.12 108 GLY A O 1
ATOM 854 N N . VAL A 1 109 ? -4.233 9.279 16.238 1.00 92.81 109 VAL A N 1
ATOM 855 C CA . VAL A 1 109 ? -4.944 9.968 17.318 1.00 92.81 109 VAL A CA 1
ATOM 856 C C . VAL A 1 109 ? -5.909 10.964 16.689 1.00 92.81 109 VAL A C 1
ATOM 858 O O . VAL A 1 109 ? -5.541 11.708 15.782 1.00 92.81 109 VAL A O 1
ATOM 861 N N . ARG A 1 110 ? -7.148 10.971 17.172 1.00 83.50 110 ARG A N 1
ATOM 862 C CA . ARG A 1 110 ? -8.178 11.943 16.823 1.00 83.50 110 ARG A CA 1
ATOM 863 C C . ARG A 1 110 ? -8.398 12.861 18.023 1.00 83.50 110 ARG A C 1
ATOM 865 O O . ARG A 1 110 ? -8.735 12.374 19.104 1.00 83.50 110 ARG A O 1
ATOM 872 N N . PHE A 1 111 ? -8.194 14.156 17.805 1.00 76.56 111 PHE A N 1
ATOM 873 C CA . PHE A 1 111 ? -8.478 15.226 18.760 1.00 76.56 111 PHE A CA 1
ATOM 874 C C . PHE A 1 111 ? -9.882 15.787 18.529 1.00 76.56 111 PHE A C 1
ATOM 876 O O . PHE A 1 111 ? -10.318 15.810 17.351 1.00 76.56 111 PHE A O 1
#

Radius of gyration: 17.45 Å; chains: 1; bounding box: 46×27×48 Å

Sequence (111 aa):
FRYGFGVEPRIGRNGFLNIELTAEQVNPVPERVDGVNIVGRLGVFFGYAIARRFTLSAGASLNDLFSDLKDPETGELYTPVAPSNVLWRQVEDGWHHQGWVGWRVAAGVRF

Foldseek 3Di:
DKDWDWDWDADPDFKIKIWIWMKDFDDLDPVPPPWGWIKIKTWIKIWGQDVVFKIKIKTKIKMKIKTLAADPVPRDHPDPPDDPDFPDWDDDPSIIMTIHMDMDIDMDGDD